Protein AF-A0A7M7LL50-F1 (afdb_monomer)

Structure (mmCIF, N/CA/C/O backbone):
data_AF-A0A7M7LL50-F1
#
_entry.id   AF-A0A7M7LL50-F1
#
loop_
_atom_site.group_PDB
_atom_site.id
_atom_site.type_symbol
_atom_site.label_atom_id
_atom_site.label_alt_id
_atom_site.label_comp_id
_atom_site.label_asym_id
_atom_site.label_entity_id
_atom_site.label_seq_id
_atom_site.pdbx_PDB_ins_code
_atom_site.Cartn_x
_atom_site.Cartn_y
_atom_site.Cartn_z
_atom_site.occupancy
_atom_site.B_iso_or_equiv
_atom_site.auth_seq_id
_atom_site.auth_comp_id
_atom_site.auth_asym_id
_atom_site.auth_atom_id
_atom_site.pdbx_PDB_model_num
ATOM 1 N N . MET A 1 1 ? -55.399 17.105 21.924 1.00 43.91 1 MET A N 1
ATOM 2 C CA . MET A 1 1 ? -54.155 16.589 22.544 1.00 43.91 1 MET A CA 1
ATOM 3 C C . MET A 1 1 ? -53.685 15.367 21.765 1.00 43.91 1 MET A C 1
ATOM 5 O O . MET A 1 1 ? -54.535 14.536 21.471 1.00 43.91 1 MET A O 1
ATOM 9 N N . LYS A 1 2 ? -52.369 15.260 21.505 1.00 45.94 2 LYS A N 1
ATOM 10 C CA . LYS A 1 2 ? -51.621 14.147 20.860 1.00 45.94 2 LYS A CA 1
ATOM 11 C C . LYS A 1 2 ? -51.247 14.284 19.367 1.00 45.94 2 LYS A C 1
ATOM 13 O O . LYS A 1 2 ? -51.340 13.306 18.640 1.00 45.94 2 LYS A O 1
ATOM 18 N N . PHE A 1 3 ? -50.741 15.439 18.925 1.00 39.12 3 PHE A N 1
ATOM 19 C CA . PHE A 1 3 ? -49.942 15.508 17.679 1.00 39.12 3 PHE A CA 1
ATOM 20 C C . PHE A 1 3 ? -48.463 15.855 17.925 1.00 39.12 3 PHE A C 1
ATOM 22 O O . PHE A 1 3 ? -47.607 15.468 17.134 1.00 39.12 3 PHE A O 1
ATOM 29 N N . ASP A 1 4 ? -48.133 16.448 19.075 1.00 40.56 4 ASP A N 1
ATOM 30 C CA . ASP A 1 4 ? -46.755 16.840 19.409 1.00 40.56 4 ASP A CA 1
ATOM 31 C C . ASP A 1 4 ? -45.832 15.649 19.730 1.00 40.56 4 ASP A C 1
ATOM 33 O O . ASP A 1 4 ? -44.620 15.722 19.542 1.00 40.56 4 ASP A O 1
ATOM 37 N N . SER A 1 5 ? -46.389 14.509 20.159 1.00 44.22 5 SER A N 1
ATOM 38 C CA . SER A 1 5 ? -45.588 13.323 20.502 1.00 44.22 5 SER A CA 1
ATOM 39 C C . SER A 1 5 ? -45.057 12.555 19.287 1.00 44.22 5 SER A C 1
ATOM 41 O O . SER A 1 5 ? -44.052 11.866 19.417 1.00 44.22 5 SER A O 1
ATOM 43 N N . ILE A 1 6 ? -45.691 12.656 18.113 1.00 49.50 6 ILE A N 1
ATOM 44 C CA . ILE A 1 6 ? -45.269 11.889 16.925 1.00 49.50 6 ILE A CA 1
ATOM 45 C C . ILE A 1 6 ? -44.062 12.562 16.262 1.00 49.50 6 ILE A C 1
ATOM 47 O O . ILE A 1 6 ? -43.089 11.895 15.922 1.00 49.50 6 ILE A O 1
ATOM 51 N N . ILE A 1 7 ? -44.076 13.895 16.168 1.00 50.50 7 ILE A N 1
ATOM 52 C CA . ILE A 1 7 ? -42.988 14.674 15.562 1.00 50.50 7 ILE A CA 1
ATOM 53 C C . ILE A 1 7 ? -41.704 14.562 16.401 1.00 50.50 7 ILE A C 1
ATOM 55 O O . ILE A 1 7 ? -40.618 14.389 15.848 1.00 50.50 7 ILE A O 1
ATOM 59 N N . ALA A 1 8 ? -41.826 14.571 17.733 1.00 50.56 8 ALA A N 1
ATOM 60 C CA . ALA A 1 8 ? -40.689 14.394 18.635 1.00 50.56 8 ALA A CA 1
ATOM 61 C C . ALA A 1 8 ? -40.046 12.998 18.510 1.00 50.56 8 ALA A C 1
ATOM 63 O O . ALA A 1 8 ? -38.823 12.888 18.473 1.00 50.56 8 ALA A O 1
ATOM 64 N N . VAL A 1 9 ? -40.848 11.934 18.384 1.00 53.19 9 VAL A N 1
ATOM 65 C CA . VAL A 1 9 ? -40.339 10.559 18.230 1.00 53.19 9 VAL A CA 1
ATOM 66 C C . VAL A 1 9 ? -39.676 10.355 16.864 1.00 53.19 9 VAL A C 1
ATOM 68 O O . VAL A 1 9 ? -38.618 9.731 16.794 1.00 53.19 9 VAL A O 1
ATOM 71 N N . SER A 1 10 ? -40.223 10.935 15.790 1.00 52.34 10 SER A N 1
ATOM 72 C CA . SER A 1 10 ? -39.614 10.880 14.454 1.00 52.34 10 SER A CA 1
ATOM 73 C C . SER A 1 10 ? -38.287 11.641 14.370 1.00 52.34 10 SER A C 1
ATOM 75 O O . SER A 1 10 ? -37.341 11.133 13.773 1.00 52.34 10 SER A O 1
ATOM 77 N N . LEU A 1 11 ? -38.167 12.808 15.013 1.00 48.47 11 LEU A N 1
ATOM 78 C CA . LEU A 1 11 ? -36.897 13.538 15.094 1.00 48.47 11 LEU A CA 1
ATOM 79 C C . LEU A 1 11 ? -35.857 12.774 15.917 1.00 48.47 11 LEU A C 1
ATOM 81 O O . LEU A 1 11 ? -34.724 12.638 15.467 1.00 48.47 11 LEU A O 1
ATOM 85 N N . VAL A 1 12 ? -36.233 12.206 17.067 1.00 50.34 12 VAL A N 1
ATOM 86 C CA . VAL A 1 12 ? -35.324 11.390 17.893 1.00 50.34 12 VAL A CA 1
ATOM 87 C C . VAL A 1 12 ? -34.855 10.141 17.138 1.00 50.34 12 VAL A C 1
ATOM 89 O O . VAL A 1 12 ? -33.668 9.831 17.165 1.00 50.34 12 VAL A O 1
ATOM 92 N N . LEU A 1 13 ? -35.730 9.470 16.381 1.00 47.91 13 LEU A N 1
ATOM 93 C CA . LEU A 1 13 ? -35.344 8.360 15.503 1.00 47.91 13 LEU A CA 1
ATOM 94 C C . LEU A 1 13 ? -34.416 8.809 14.369 1.00 47.91 13 LEU A C 1
ATOM 96 O O . LEU A 1 13 ? -33.445 8.111 14.091 1.00 47.91 13 LEU A O 1
ATOM 100 N N . CYS A 1 14 ? -34.641 9.967 13.745 1.00 45.59 14 CYS A N 1
ATOM 101 C CA . CYS A 1 14 ? -33.721 10.502 12.739 1.00 45.59 14 CYS A CA 1
ATOM 102 C C . CYS A 1 14 ? -32.358 10.881 13.338 1.00 45.59 14 CYS A C 1
ATOM 104 O O . CYS A 1 14 ? -31.339 10.576 12.721 1.00 45.59 14 CYS A O 1
ATOM 106 N N . PHE A 1 15 ? -32.305 11.457 14.543 1.00 44.25 15 PHE A N 1
ATOM 107 C CA . PHE A 1 15 ? -31.042 11.737 15.234 1.00 44.25 15 PHE A CA 1
ATOM 108 C C . PHE A 1 15 ? -30.308 10.455 15.642 1.00 44.25 15 PHE A C 1
ATOM 110 O O . PHE A 1 15 ? -29.093 10.400 15.494 1.00 44.25 15 PHE A O 1
ATOM 117 N N . ILE A 1 16 ? -31.012 9.396 16.056 1.00 48.03 16 ILE A N 1
ATOM 118 C CA . ILE A 1 16 ? -30.397 8.089 16.349 1.00 48.03 16 ILE A CA 1
ATOM 119 C C . ILE A 1 16 ? -29.876 7.417 15.065 1.00 48.03 16 ILE A C 1
ATOM 121 O O . ILE A 1 16 ? -28.806 6.820 15.090 1.00 48.03 16 ILE A O 1
ATOM 125 N N . HIS A 1 17 ? -30.567 7.561 13.929 1.00 41.88 17 HIS A N 1
ATOM 126 C CA . HIS A 1 17 ? -30.106 6.995 12.653 1.00 41.88 17 HIS A CA 1
ATOM 127 C C . HIS A 1 17 ? -28.915 7.754 12.039 1.00 41.88 17 HIS A C 1
ATOM 129 O O . HIS A 1 17 ? -28.104 7.128 11.365 1.00 41.88 17 HIS A O 1
ATOM 135 N N . HIS A 1 18 ? -28.762 9.061 12.291 1.00 41.50 18 HIS A N 1
ATOM 136 C CA . HIS A 1 18 ? -27.587 9.832 11.842 1.00 41.50 18 HIS A CA 1
ATOM 137 C C . HIS A 1 18 ? -26.422 9.787 12.848 1.00 41.50 18 HIS A C 1
ATOM 139 O O . HIS A 1 18 ? -25.268 9.903 12.448 1.00 41.50 18 HIS A O 1
ATOM 145 N N . ALA A 1 19 ? -26.696 9.575 14.141 1.00 43.06 19 ALA A N 1
ATOM 146 C CA . ALA A 1 19 ? -25.678 9.362 15.178 1.00 43.06 19 ALA A CA 1
ATOM 147 C C . ALA A 1 19 ? -25.100 7.932 15.186 1.00 43.06 19 ALA A C 1
ATOM 149 O O . ALA A 1 19 ? -24.152 7.654 15.916 1.00 43.06 19 ALA A O 1
ATOM 150 N N . LEU A 1 20 ? -25.655 7.036 14.366 1.00 47.38 20 LEU A N 1
ATOM 151 C CA . LEU A 1 20 ? -25.121 5.706 14.075 1.00 47.38 20 LEU A CA 1
ATOM 152 C C . LEU A 1 20 ? -24.535 5.645 12.656 1.00 47.38 20 LEU A C 1
ATOM 154 O O . LEU A 1 20 ? -24.613 4.609 11.996 1.00 47.38 20 LEU A O 1
ATOM 158 N N . ALA A 1 21 ? -23.920 6.734 12.179 1.00 56.66 21 ALA A N 1
ATOM 159 C CA . ALA A 1 21 ? -22.820 6.572 11.237 1.00 56.66 21 ALA A CA 1
ATOM 160 C C . ALA A 1 21 ? -21.792 5.674 11.941 1.00 56.66 21 ALA A C 1
ATOM 162 O O . ALA A 1 21 ? -21.184 6.059 12.941 1.00 56.66 21 ALA A O 1
ATOM 163 N N . ASP A 1 22 ? -21.727 4.411 11.523 1.00 83.94 22 ASP A N 1
ATOM 164 C CA . ASP A 1 22 ? -20.826 3.437 12.115 1.00 83.94 22 ASP A CA 1
ATOM 165 C C . ASP A 1 22 ? -19.401 3.866 11.772 1.00 83.94 22 ASP A C 1
ATOM 167 O O . ASP A 1 22 ? -18.877 3.515 10.715 1.00 83.94 22 ASP A O 1
ATOM 171 N N . TRP A 1 23 ? -18.778 4.624 12.679 1.00 90.81 23 TRP A N 1
ATOM 172 C CA . TRP A 1 23 ? -17.412 5.138 12.552 1.00 90.81 23 TRP A CA 1
ATOM 173 C C . TRP A 1 23 ? -16.425 4.037 12.142 1.00 90.81 23 TRP A C 1
ATOM 175 O O . TRP A 1 23 ? -15.425 4.291 11.475 1.00 90.81 23 TRP A O 1
ATOM 185 N N . ARG A 1 24 ? -16.715 2.774 12.482 1.00 93.56 24 ARG A N 1
ATOM 186 C CA . ARG A 1 24 ? -15.935 1.614 12.041 1.00 93.56 24 ARG A CA 1
ATOM 187 C C . ARG A 1 24 ? -15.925 1.482 10.526 1.00 93.56 24 ARG A C 1
ATOM 189 O O . ARG A 1 24 ? -14.884 1.219 9.925 1.00 93.56 24 ARG A O 1
ATOM 196 N N . THR A 1 25 ? -17.090 1.601 9.906 1.00 93.50 25 THR A N 1
ATOM 197 C CA . THR A 1 25 ? -17.257 1.541 8.456 1.00 93.50 25 THR A CA 1
ATOM 198 C C . THR A 1 25 ? -16.625 2.747 7.775 1.00 93.50 25 THR A C 1
ATOM 200 O O . THR A 1 25 ? -15.905 2.556 6.791 1.00 93.50 25 THR A O 1
ATOM 203 N N . ASP A 1 26 ? -16.752 3.934 8.362 1.00 93.62 26 ASP A N 1
ATOM 204 C CA . ASP A 1 26 ? -16.118 5.147 7.841 1.00 93.62 26 ASP A CA 1
ATOM 205 C C . ASP A 1 26 ? -14.586 5.052 7.866 1.00 93.62 26 ASP A C 1
ATOM 207 O O . ASP A 1 26 ? -13.944 5.273 6.836 1.00 93.62 26 ASP A O 1
ATOM 211 N N . ILE A 1 27 ? -13.985 4.607 8.980 1.00 94.69 27 ILE A N 1
ATOM 212 C CA . ILE A 1 27 ? -12.531 4.385 9.069 1.00 94.69 27 ILE A CA 1
ATOM 213 C C . ILE A 1 27 ? -12.071 3.365 8.026 1.00 94.69 27 ILE A C 1
ATOM 215 O O . ILE A 1 27 ? -11.115 3.637 7.300 1.00 94.69 27 ILE A O 1
ATOM 219 N N . LYS A 1 28 ? -12.728 2.199 7.921 1.00 95.25 28 LYS A N 1
ATOM 220 C CA . LYS A 1 28 ? -12.343 1.165 6.939 1.00 95.25 28 LYS A CA 1
ATOM 221 C C . LYS A 1 28 ? -12.311 1.746 5.526 1.00 95.25 28 LYS A C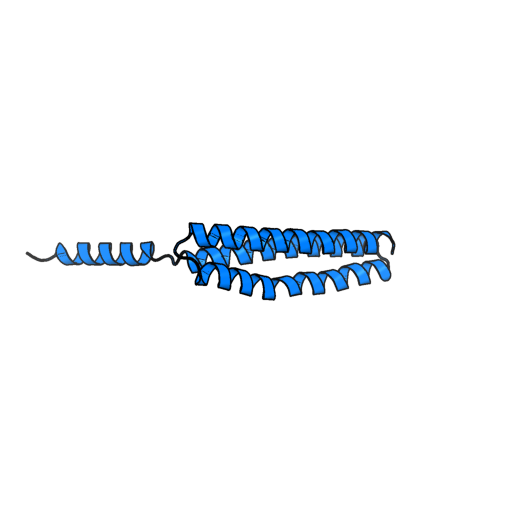 1
ATOM 223 O O . LYS A 1 28 ? -11.315 1.583 4.823 1.00 95.25 28 LYS A O 1
ATOM 228 N N . ASN A 1 29 ? -13.378 2.435 5.128 1.00 94.88 29 ASN A N 1
ATOM 229 C CA . ASN A 1 29 ? -13.513 2.978 3.781 1.00 94.88 29 ASN A CA 1
ATOM 230 C C . ASN A 1 29 ? -12.486 4.082 3.515 1.00 94.88 29 ASN A C 1
ATOM 232 O O . ASN A 1 29 ? -11.779 4.018 2.510 1.00 94.88 29 ASN A O 1
ATOM 236 N N . ALA A 1 30 ? -12.344 5.042 4.432 1.00 96.00 30 ALA A N 1
ATOM 237 C CA . ALA A 1 30 ? -11.406 6.150 4.287 1.00 96.00 30 ALA A CA 1
ATOM 238 C C . ALA A 1 30 ? -9.951 5.664 4.179 1.00 96.00 30 ALA A C 1
ATOM 240 O O . ALA A 1 30 ? -9.207 6.104 3.301 1.00 96.00 30 ALA A O 1
ATOM 241 N N . ARG A 1 31 ? -9.548 4.715 5.031 1.00 96.56 31 ARG A N 1
ATOM 242 C CA . ARG A 1 31 ? -8.187 4.156 5.056 1.00 96.56 31 ARG A CA 1
ATOM 243 C C . ARG A 1 31 ? -7.879 3.350 3.793 1.00 96.56 31 ARG A C 1
ATOM 245 O O . ARG A 1 31 ? -6.860 3.579 3.143 1.00 96.56 31 ARG A O 1
ATOM 252 N N . VAL A 1 32 ? -8.795 2.466 3.389 1.00 95.88 32 VAL A N 1
ATOM 253 C CA . VAL A 1 32 ? -8.649 1.667 2.161 1.00 95.88 32 VAL A CA 1
ATOM 254 C C . VAL A 1 32 ? -8.610 2.544 0.920 1.00 95.88 32 VAL A C 1
ATOM 256 O O . VAL A 1 32 ? -7.775 2.295 0.052 1.00 95.88 32 VAL A O 1
ATOM 259 N N . HIS A 1 33 ? -9.453 3.572 0.836 1.00 97.12 33 HIS A N 1
ATOM 260 C CA . HIS A 1 33 ? -9.433 4.508 -0.283 1.00 97.12 33 HIS A CA 1
ATOM 261 C C . HIS A 1 33 ? -8.090 5.243 -0.364 1.00 97.12 33 HIS A C 1
ATOM 263 O O . HIS A 1 33 ? -7.400 5.132 -1.374 1.00 97.12 33 HIS A O 1
ATOM 269 N N . LYS A 1 34 ? -7.649 5.853 0.744 1.00 96.88 34 LYS A N 1
ATOM 270 C CA . LYS A 1 34 ? -6.363 6.559 0.842 1.00 96.88 34 LYS A CA 1
ATOM 271 C C . LYS A 1 34 ? -5.178 5.695 0.393 1.00 96.88 34 LYS A C 1
ATOM 273 O O . LYS A 1 34 ? -4.323 6.162 -0.354 1.00 96.88 34 LYS A O 1
ATOM 278 N N . MET A 1 35 ? -5.098 4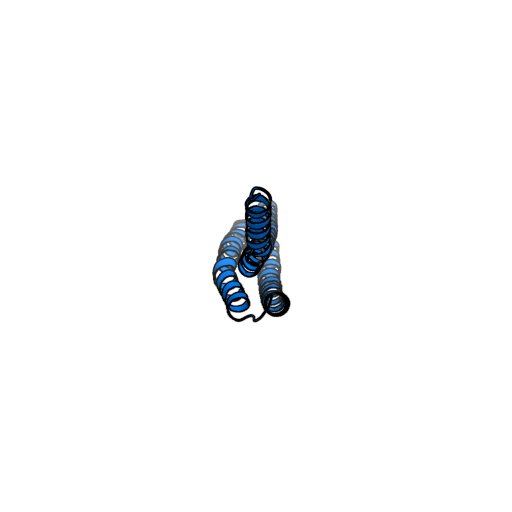.440 0.844 1.00 97.88 35 MET A N 1
ATOM 279 C CA . MET A 1 35 ? -3.987 3.555 0.464 1.00 97.88 35 MET A CA 1
ATOM 280 C C . MET A 1 35 ? -4.112 2.994 -0.954 1.00 97.88 35 MET A C 1
ATOM 282 O O . MET A 1 35 ? -3.092 2.727 -1.590 1.00 97.88 35 MET A O 1
ATOM 286 N N . THR A 1 36 ? -5.334 2.843 -1.469 1.00 97.00 36 THR A N 1
ATOM 287 C CA . THR A 1 36 ? -5.561 2.486 -2.876 1.00 97.00 36 THR A CA 1
ATOM 288 C C . THR A 1 36 ? -5.035 3.587 -3.788 1.00 97.00 36 THR A C 1
ATOM 290 O O . THR A 1 36 ? -4.261 3.288 -4.695 1.00 97.00 36 THR A O 1
ATOM 293 N N . ASP A 1 37 ? -5.362 4.846 -3.497 1.00 97.44 37 ASP A N 1
ATOM 294 C CA . ASP A 1 37 ? -4.900 5.997 -4.276 1.00 97.44 37 ASP A CA 1
ATOM 295 C C . ASP A 1 37 ? -3.376 6.140 -4.217 1.00 97.44 37 ASP A C 1
ATOM 297 O O . ASP A 1 37 ? -2.726 6.317 -5.245 1.00 97.44 37 ASP A O 1
ATOM 301 N N . PHE A 1 38 ? -2.783 5.967 -3.032 1.00 97.00 38 PHE A N 1
ATOM 302 C CA . PHE A 1 38 ? -1.330 5.987 -2.870 1.00 97.00 38 PHE A CA 1
ATOM 303 C C . PHE A 1 38 ? -0.628 4.910 -3.716 1.00 97.00 38 PHE A C 1
ATOM 305 O O . PHE A 1 38 ? 0.337 5.201 -4.424 1.00 97.00 38 PHE A O 1
ATOM 312 N N . ILE A 1 39 ? -1.110 3.664 -3.678 1.00 97.12 39 ILE A N 1
ATOM 313 C CA . ILE A 1 39 ? -0.557 2.568 -4.489 1.00 97.12 39 ILE A CA 1
ATOM 314 C C . ILE A 1 39 ? -0.753 2.833 -5.985 1.00 97.12 39 ILE A C 1
ATOM 316 O O . ILE A 1 39 ? 0.151 2.567 -6.785 1.00 97.12 39 ILE A O 1
ATOM 320 N N . PHE A 1 40 ? -1.913 3.366 -6.363 1.00 96.56 40 PHE A N 1
ATOM 321 C CA . PHE A 1 40 ? -2.229 3.707 -7.742 1.00 96.56 40 PHE A CA 1
ATOM 322 C C . PHE A 1 40 ? -1.283 4.783 -8.287 1.00 96.56 40 PHE A C 1
ATOM 324 O O . PHE A 1 40 ? -0.665 4.568 -9.329 1.00 96.56 40 PHE A O 1
ATOM 331 N N . GLU A 1 41 ? -1.065 5.873 -7.547 1.00 96.81 41 GLU A N 1
ATOM 332 C CA . GLU A 1 41 ? -0.124 6.938 -7.916 1.00 96.81 41 GLU A CA 1
ATOM 333 C C . GLU A 1 41 ? 1.291 6.380 -8.146 1.00 96.81 41 GLU A C 1
ATOM 335 O O . GLU A 1 41 ? 1.914 6.630 -9.181 1.00 96.81 41 GLU A O 1
ATOM 340 N N . LYS A 1 42 ? 1.801 5.552 -7.221 1.00 96.88 42 LYS A N 1
ATOM 341 C CA . LYS A 1 42 ? 3.133 4.937 -7.370 1.00 96.88 42 LYS A CA 1
ATOM 342 C C . LYS A 1 42 ? 3.214 4.009 -8.572 1.00 96.88 42 LYS A C 1
ATOM 344 O O . LYS A 1 42 ? 4.227 4.011 -9.270 1.00 96.88 42 LYS A O 1
ATOM 349 N N . THR A 1 43 ? 2.152 3.261 -8.841 1.00 96.19 43 THR A N 1
ATOM 350 C CA . THR A 1 43 ? 2.059 2.388 -10.014 1.00 96.19 43 THR A CA 1
ATOM 351 C C . THR A 1 43 ? 2.132 3.195 -11.310 1.00 96.19 43 THR A C 1
ATOM 353 O O . THR A 1 43 ? 2.931 2.865 -12.186 1.00 96.19 43 THR A O 1
ATOM 356 N N . GLN A 1 44 ? 1.369 4.286 -11.415 1.00 96.56 44 GLN A N 1
ATOM 357 C CA . GLN A 1 44 ? 1.374 5.149 -12.599 1.00 96.56 44 GLN A CA 1
ATOM 358 C C . GLN A 1 44 ? 2.753 5.757 -12.864 1.00 96.56 44 GLN A C 1
ATOM 360 O O . GLN A 1 44 ? 3.211 5.769 -14.007 1.00 96.56 44 GLN A O 1
ATOM 365 N N . ILE A 1 45 ? 3.446 6.212 -11.817 1.00 97.06 45 ILE A N 1
ATOM 366 C CA . ILE A 1 45 ? 4.800 6.758 -11.954 1.00 97.06 45 ILE A CA 1
ATOM 367 C C . ILE A 1 45 ? 5.770 5.688 -12.474 1.00 97.06 45 ILE A C 1
ATOM 369 O O . ILE A 1 45 ? 6.530 5.956 -13.402 1.00 97.06 45 ILE A O 1
ATOM 373 N N . LEU A 1 46 ? 5.738 4.468 -11.925 1.00 97.12 46 LEU A N 1
ATOM 374 C CA . LEU A 1 46 ? 6.616 3.379 -12.375 1.00 97.12 46 LEU A CA 1
ATOM 375 C C . LEU A 1 46 ? 6.347 2.981 -13.828 1.00 97.12 46 LEU A C 1
ATOM 377 O O . LEU A 1 46 ? 7.293 2.780 -14.588 1.00 97.12 46 LEU A O 1
ATOM 381 N N . GLN A 1 47 ? 5.077 2.895 -14.225 1.00 96.25 47 GLN A N 1
ATOM 382 C CA . GLN A 1 47 ? 4.705 2.606 -15.610 1.00 96.25 47 GLN A CA 1
ATOM 383 C C . GLN A 1 47 ? 5.166 3.715 -16.556 1.00 96.25 47 GLN A C 1
ATOM 385 O O . GLN A 1 47 ? 5.772 3.421 -17.583 1.00 96.25 47 GLN A O 1
ATOM 390 N N . SER A 1 48 ? 4.947 4.979 -16.188 1.00 97.12 48 SER A N 1
ATOM 391 C CA . SER A 1 48 ? 5.415 6.129 -16.964 1.00 97.12 48 SER A CA 1
ATOM 392 C C . SER A 1 48 ? 6.935 6.101 -17.143 1.00 97.12 48 SER A C 1
ATOM 394 O O . SER A 1 48 ? 7.429 6.167 -18.267 1.00 97.12 48 SER A O 1
ATOM 396 N N . ASN A 1 49 ? 7.689 5.884 -16.061 1.00 97.25 49 ASN A N 1
ATOM 397 C CA . ASN A 1 49 ? 9.149 5.792 -16.111 1.00 97.25 49 ASN A CA 1
ATOM 398 C C . ASN A 1 49 ? 9.625 4.632 -16.998 1.00 97.25 49 ASN A C 1
ATOM 400 O O . ASN A 1 49 ? 10.562 4.796 -17.779 1.00 97.25 49 ASN A O 1
ATOM 404 N N . ALA A 1 50 ? 8.970 3.472 -16.914 1.00 97.12 50 ALA A N 1
ATOM 405 C CA . ALA A 1 50 ? 9.285 2.321 -17.751 1.00 97.12 50 ALA A CA 1
ATOM 406 C C . ALA A 1 50 ? 9.026 2.598 -19.243 1.00 97.12 50 ALA A C 1
ATOM 408 O O . ALA A 1 50 ? 9.855 2.242 -20.082 1.00 97.12 50 ALA A O 1
ATOM 409 N N . ILE A 1 51 ? 7.916 3.271 -19.568 1.00 97.44 51 ILE A N 1
ATOM 410 C CA . ILE A 1 51 ? 7.565 3.679 -20.937 1.00 97.44 51 ILE A CA 1
ATOM 411 C C . ILE A 1 51 ? 8.566 4.702 -21.475 1.00 97.44 51 ILE A C 1
ATOM 413 O O . ILE A 1 51 ? 9.029 4.554 -22.601 1.00 97.44 51 ILE A O 1
ATOM 417 N N . ILE A 1 52 ? 8.939 5.709 -20.679 1.00 97.56 52 ILE A N 1
ATOM 418 C CA . ILE A 1 52 ? 9.932 6.723 -21.069 1.00 97.56 52 ILE A CA 1
ATOM 419 C C . ILE A 1 52 ? 11.290 6.070 -21.339 1.00 97.56 52 ILE A C 1
ATOM 421 O O . ILE A 1 52 ? 11.969 6.430 -22.299 1.00 97.56 52 ILE A O 1
ATOM 425 N N . ARG A 1 53 ? 11.689 5.098 -20.509 1.00 97.31 53 ARG A N 1
ATOM 426 C CA . ARG A 1 53 ? 12.946 4.367 -20.694 1.00 97.31 53 ARG A CA 1
ATOM 427 C C . ARG A 1 53 ? 12.923 3.474 -21.938 1.00 97.31 53 ARG A C 1
ATOM 429 O O . ARG A 1 53 ? 13.949 3.350 -22.597 1.00 97.31 53 ARG A O 1
ATOM 436 N N . ASN A 1 54 ? 11.769 2.887 -22.254 1.00 96.00 54 ASN A N 1
ATOM 437 C CA . ASN A 1 54 ? 11.489 2.129 -23.477 1.00 96.00 54 ASN A CA 1
ATOM 438 C C . ASN A 1 54 ? 12.478 0.986 -23.783 1.00 96.00 54 ASN A C 1
ATOM 440 O O . ASN A 1 54 ? 12.822 0.732 -24.938 1.00 96.00 54 ASN A O 1
ATOM 444 N N . THR A 1 55 ? 12.939 0.277 -22.751 1.00 97.88 55 THR A N 1
ATOM 445 C CA . THR A 1 55 ? 13.707 -0.964 -22.917 1.00 97.88 55 THR A CA 1
ATOM 446 C C . THR A 1 55 ? 12.891 -2.166 -22.441 1.00 97.88 55 THR A C 1
ATOM 448 O O . THR A 1 55 ? 12.050 -2.024 -21.545 1.00 97.88 55 THR A O 1
ATOM 451 N N . PRO A 1 56 ? 13.130 -3.377 -22.982 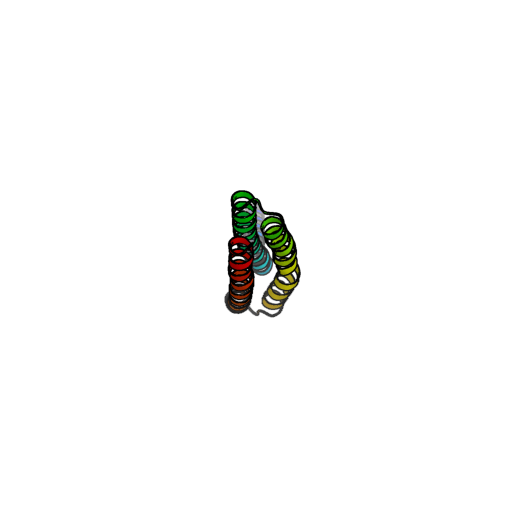1.00 97.31 56 PRO A N 1
ATOM 452 C CA . PRO A 1 56 ? 12.450 -4.581 -22.506 1.00 97.31 56 PRO A CA 1
ATOM 453 C C . PRO A 1 56 ? 12.630 -4.810 -20.998 1.00 97.31 56 PRO A C 1
ATOM 455 O O . PRO A 1 56 ? 11.680 -5.186 -20.311 1.00 97.31 56 PRO A O 1
ATOM 458 N N . GLY A 1 57 ? 13.828 -4.526 -20.471 1.00 97.25 57 GLY A N 1
ATOM 459 C CA . GLY A 1 57 ? 14.118 -4.627 -19.040 1.00 97.25 57 GLY A CA 1
ATOM 460 C C . GLY A 1 57 ? 13.291 -3.643 -18.212 1.00 97.25 57 GLY A C 1
ATOM 461 O O . GLY A 1 57 ? 12.646 -4.048 -17.247 1.00 97.25 57 GLY A O 1
ATOM 462 N N . ALA A 1 58 ? 13.205 -2.380 -18.642 1.00 97.00 58 ALA A N 1
ATOM 463 C CA . ALA A 1 58 ? 12.444 -1.354 -17.938 1.00 97.00 58 ALA A CA 1
ATOM 464 C C . ALA A 1 58 ? 10.946 -1.680 -17.879 1.00 97.00 58 ALA A C 1
ATOM 466 O O . ALA A 1 58 ? 10.335 -1.594 -16.810 1.00 97.00 58 ALA A O 1
ATOM 467 N N . LEU A 1 59 ? 10.366 -2.120 -19.000 1.00 97.38 59 LEU A N 1
ATOM 468 C CA . LEU A 1 59 ? 8.969 -2.559 -19.066 1.00 97.38 59 LEU A CA 1
ATOM 469 C C . LEU A 1 59 ? 8.720 -3.772 -18.160 1.00 97.38 59 LEU A C 1
ATOM 471 O O . LEU A 1 59 ? 7.719 -3.811 -17.445 1.00 97.38 59 LEU A O 1
ATOM 475 N N . SER A 1 60 ? 9.653 -4.727 -18.123 1.00 97.44 60 SER A N 1
ATOM 476 C CA . SER A 1 60 ? 9.577 -5.878 -17.218 1.00 97.44 60 SER A CA 1
ATOM 477 C C . SER A 1 60 ? 9.608 -5.461 -15.743 1.00 97.44 60 SER A C 1
ATOM 479 O O . SER A 1 60 ? 8.784 -5.939 -14.957 1.00 97.44 60 SER A O 1
ATOM 481 N N . CYS A 1 61 ? 10.511 -4.549 -15.357 1.00 97.19 61 CYS A N 1
ATOM 482 C CA . CYS A 1 61 ? 10.565 -3.991 -14.002 1.00 97.19 61 CYS A CA 1
ATOM 483 C C . CYS A 1 61 ? 9.228 -3.317 -13.628 1.00 97.19 61 CYS A C 1
ATOM 485 O O . CYS A 1 61 ? 8.651 -3.630 -12.585 1.00 97.19 61 CYS A O 1
ATOM 487 N N . GLY A 1 62 ? 8.711 -2.426 -14.485 1.00 96.06 62 GLY A N 1
ATOM 488 C CA . GLY A 1 62 ? 7.471 -1.678 -14.238 1.00 96.06 62 GLY A CA 1
ATOM 489 C C . GLY A 1 62 ? 6.225 -2.566 -14.144 1.00 96.06 62 GLY A C 1
ATOM 490 O O . GLY A 1 62 ? 5.411 -2.403 -13.229 1.00 96.06 62 GLY A O 1
ATOM 491 N N . ASN A 1 63 ? 6.099 -3.554 -15.035 1.00 94.56 63 ASN A N 1
ATOM 492 C CA . ASN A 1 63 ? 4.983 -4.504 -15.027 1.00 94.56 63 ASN A CA 1
ATOM 493 C C . ASN A 1 63 ? 5.001 -5.383 -13.774 1.00 94.56 63 ASN A C 1
ATOM 495 O O . ASN A 1 63 ? 3.978 -5.524 -13.104 1.00 94.56 63 ASN A O 1
ATOM 499 N N . SER A 1 64 ? 6.173 -5.914 -13.413 1.00 93.88 64 SER A N 1
ATOM 500 C CA . SER A 1 64 ? 6.316 -6.761 -12.225 1.00 93.88 64 SER A CA 1
ATOM 501 C C . SER A 1 64 ? 5.938 -5.996 -10.956 1.00 93.88 64 SER A C 1
ATOM 503 O O . SER A 1 64 ? 5.172 -6.488 -10.128 1.00 93.88 64 SER A O 1
ATOM 505 N N . ALA A 1 65 ? 6.421 -4.759 -10.820 1.00 92.12 65 ALA A N 1
ATOM 506 C CA . ALA A 1 65 ? 6.107 -3.919 -9.671 1.00 92.12 65 ALA A CA 1
ATOM 507 C C . ALA A 1 65 ? 4.621 -3.553 -9.589 1.00 92.12 65 ALA A C 1
ATOM 509 O O . ALA A 1 65 ? 4.059 -3.583 -8.498 1.00 92.12 65 ALA A O 1
ATOM 510 N N . THR A 1 66 ? 3.972 -3.270 -10.723 1.00 88.88 66 THR A N 1
ATOM 511 C CA . THR A 1 66 ? 2.524 -3.004 -10.780 1.00 88.88 66 THR A CA 1
ATOM 512 C C . THR A 1 66 ? 1.730 -4.152 -10.154 1.00 88.88 66 THR A C 1
ATOM 514 O O . THR A 1 66 ? 0.878 -3.931 -9.292 1.00 88.88 66 THR A O 1
ATOM 517 N N . THR A 1 67 ? 2.046 -5.393 -10.533 1.00 90.56 67 THR A N 1
ATOM 518 C CA . THR A 1 67 ? 1.402 -6.581 -9.964 1.00 90.56 67 THR A CA 1
ATOM 519 C C . THR A 1 67 ? 1.661 -6.697 -8.462 1.00 90.56 67 THR A C 1
ATOM 521 O O . THR A 1 67 ? 0.715 -6.878 -7.694 1.00 90.56 67 THR A O 1
ATOM 524 N N . TYR A 1 68 ? 2.914 -6.548 -8.023 1.00 93.00 68 TYR A N 1
ATOM 525 C CA . TYR A 1 68 ? 3.271 -6.662 -6.605 1.00 93.00 68 TYR A CA 1
ATOM 526 C C . TYR A 1 68 ? 2.624 -5.593 -5.724 1.00 93.00 68 TYR A C 1
ATOM 528 O O . TYR A 1 68 ? 2.202 -5.896 -4.606 1.00 93.00 68 TYR A O 1
ATOM 536 N N . LEU A 1 69 ? 2.530 -4.354 -6.209 1.00 94.00 69 LEU A N 1
ATOM 537 C CA . LEU A 1 69 ? 1.912 -3.251 -5.479 1.00 94.00 69 LEU A CA 1
ATOM 538 C C . LEU A 1 69 ? 0.405 -3.471 -5.307 1.00 94.00 69 LEU A C 1
ATOM 540 O O . LEU A 1 69 ? -0.109 -3.314 -4.200 1.00 94.00 69 LEU A O 1
ATOM 544 N N . GLY A 1 70 ? -0.294 -3.924 -6.353 1.00 91.06 70 GLY A N 1
ATOM 545 C CA . GLY A 1 70 ? -1.721 -4.257 -6.266 1.00 91.06 70 GLY A CA 1
ATOM 546 C C . GLY A 1 70 ? -2.023 -5.361 -5.246 1.00 91.06 70 GLY A C 1
ATOM 547 O O . GLY A 1 70 ? -3.027 -5.298 -4.534 1.00 91.06 70 GLY A O 1
ATOM 548 N N . GLN A 1 71 ? -1.121 -6.337 -5.102 1.00 94.19 71 GLN A N 1
ATOM 549 C CA . GLN A 1 71 ? -1.257 -7.427 -4.128 1.00 94.19 71 GLN A CA 1
ATOM 550 C C . GLN A 1 71 ? -1.181 -6.963 -2.665 1.00 94.19 71 GLN A C 1
ATOM 552 O O . GLN A 1 71 ? -1.660 -7.681 -1.789 1.00 94.19 71 GLN A O 1
ATOM 557 N N . GLN A 1 72 ? -0.651 -5.766 -2.381 1.00 95.38 72 GLN A N 1
ATOM 558 C CA . GLN A 1 72 ? -0.540 -5.253 -1.008 1.00 95.38 72 GLN A CA 1
ATOM 559 C C . GLN A 1 72 ? -1.884 -4.808 -0.411 1.00 95.38 72 GLN A C 1
ATOM 561 O O . GLN A 1 72 ? -2.023 -4.728 0.810 1.00 95.38 72 GLN A O 1
ATOM 566 N N . LEU A 1 73 ? -2.903 -4.547 -1.239 1.00 93.94 73 LEU A N 1
ATOM 567 C CA . LEU A 1 73 ? -4.195 -4.047 -0.758 1.00 93.94 73 LEU A CA 1
ATOM 568 C C . LEU A 1 73 ? -4.994 -5.090 0.028 1.00 93.94 73 LEU A C 1
ATOM 570 O O . LEU A 1 73 ? -5.676 -4.740 0.990 1.00 93.94 73 LEU A O 1
ATOM 574 N N . THR A 1 74 ? -4.921 -6.364 -0.350 1.00 95.50 74 THR A N 1
ATOM 575 C CA . THR A 1 74 ? -5.642 -7.445 0.339 1.00 95.50 74 THR A CA 1
ATOM 576 C C . THR A 1 74 ? -5.189 -7.631 1.793 1.00 95.50 74 THR A C 1
ATOM 578 O O . THR A 1 74 ? -6.047 -7.542 2.676 1.00 95.50 74 THR A O 1
ATOM 581 N N . PRO A 1 75 ? -3.890 -7.850 2.093 1.00 96.69 75 PRO A N 1
ATOM 582 C CA . PRO A 1 75 ? -3.438 -7.966 3.478 1.00 96.69 75 PRO A CA 1
ATOM 583 C C . PRO A 1 75 ? -3.678 -6.672 4.266 1.00 96.69 75 PRO A C 1
ATOM 585 O O . PRO A 1 75 ? -4.124 -6.733 5.409 1.00 96.69 75 PRO A O 1
ATOM 588 N N . TYR A 1 76 ? -3.507 -5.503 3.64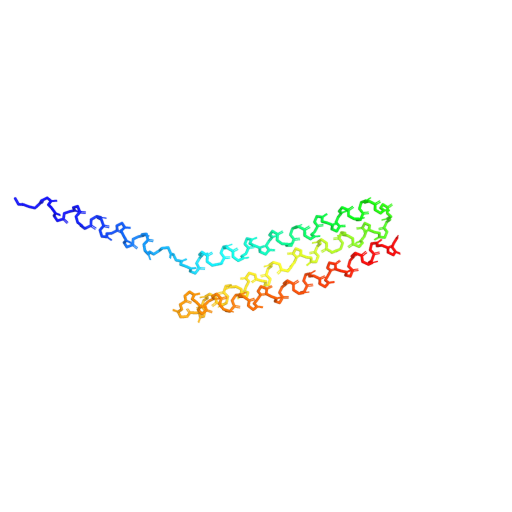0 1.00 97.44 76 TYR A N 1
ATOM 589 C CA . TYR A 1 76 ? -3.803 -4.219 4.275 1.00 97.44 76 TYR A CA 1
ATOM 590 C C . TYR A 1 76 ? -5.272 -4.095 4.715 1.00 97.44 76 TYR A C 1
ATOM 592 O O . TYR A 1 76 ? -5.550 -3.744 5.861 1.00 97.44 76 TYR A O 1
ATOM 600 N N . ARG A 1 77 ? -6.230 -4.449 3.846 1.00 97.31 77 ARG A N 1
ATOM 601 C CA . ARG A 1 77 ? -7.667 -4.449 4.184 1.00 97.31 77 ARG A CA 1
ATOM 602 C C . ARG A 1 77 ? -7.967 -5.331 5.396 1.00 97.31 77 ARG A C 1
ATOM 604 O O . ARG A 1 77 ? -8.767 -4.940 6.245 1.00 97.31 77 ARG A O 1
ATOM 611 N N . ALA A 1 78 ? -7.324 -6.495 5.488 1.00 97.56 78 ALA A N 1
ATOM 612 C CA . ALA A 1 78 ? -7.483 -7.398 6.623 1.00 97.56 78 ALA A CA 1
ATOM 613 C C . ALA A 1 78 ? -6.926 -6.795 7.926 1.00 97.56 78 ALA A C 1
ATOM 615 O O . ALA A 1 78 ? -7.572 -6.894 8.970 1.00 97.56 78 ALA A O 1
ATOM 616 N N . GLU A 1 79 ? -5.772 -6.123 7.876 1.00 97.75 79 GLU A N 1
ATOM 617 C CA . GLU A 1 79 ? -5.197 -5.443 9.044 1.00 97.75 79 GLU A CA 1
ATOM 618 C C . GLU A 1 79 ? -6.055 -4.264 9.522 1.00 97.75 79 GLU A C 1
ATOM 620 O O . GLU A 1 79 ? -6.297 -4.134 10.723 1.00 97.75 79 GLU A O 1
ATOM 625 N N . ILE A 1 80 ? -6.596 -3.457 8.604 1.00 97.75 80 ILE A N 1
ATOM 626 C CA . ILE A 1 80 ? -7.531 -2.375 8.948 1.00 97.75 80 ILE A CA 1
ATOM 627 C C . ILE A 1 80 ? -8.806 -2.937 9.584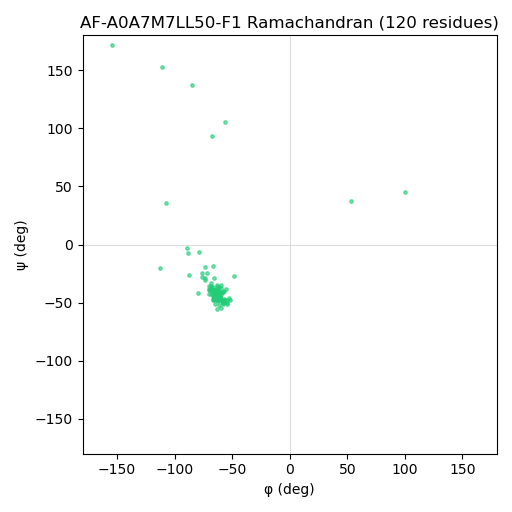 1.00 97.75 80 ILE A C 1
ATOM 629 O O . ILE A 1 80 ? -9.236 -2.459 10.635 1.00 97.75 80 ILE A O 1
ATOM 633 N N . ALA A 1 81 ? -9.390 -3.990 9.001 1.00 96.56 81 ALA A N 1
ATOM 634 C CA . ALA A 1 81 ? -10.562 -4.649 9.574 1.00 96.56 81 ALA A CA 1
ATOM 635 C C . ALA A 1 81 ? -10.280 -5.174 10.991 1.00 96.56 81 ALA A C 1
ATOM 637 O O . ALA A 1 81 ? -11.104 -4.987 11.889 1.00 96.56 81 ALA A O 1
ATOM 638 N N . LYS A 1 82 ? -9.094 -5.755 11.215 1.00 96.88 82 LYS A N 1
ATOM 639 C CA . LYS A 1 82 ? -8.647 -6.198 12.538 1.00 96.88 82 LYS A CA 1
ATOM 640 C C . LYS A 1 82 ? -8.587 -5.028 13.521 1.00 96.88 82 LYS A C 1
ATOM 642 O O . LYS A 1 82 ? -9.260 -5.105 14.546 1.00 96.88 82 LYS A O 1
ATOM 647 N N . CYS A 1 83 ? -7.873 -3.949 13.188 1.00 97.00 83 CYS A N 1
ATOM 648 C CA . CYS A 1 83 ? -7.758 -2.753 14.032 1.00 97.00 83 CYS A C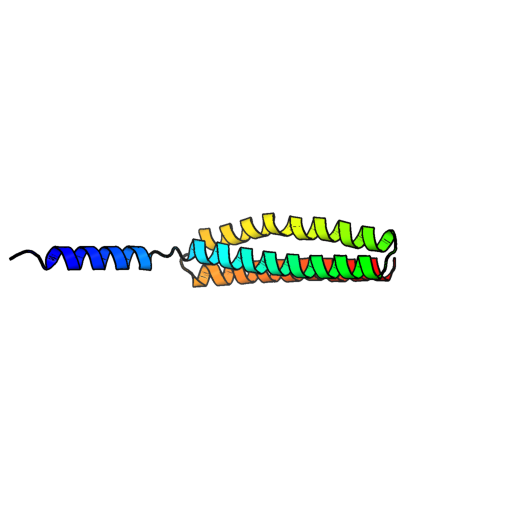A 1
ATOM 649 C C . CYS A 1 83 ? -9.124 -2.210 14.464 1.00 97.00 83 CYS A C 1
ATOM 651 O O . CYS A 1 83 ? -9.352 -1.953 15.645 1.00 97.00 83 CYS A O 1
ATOM 653 N N . VAL A 1 84 ? -1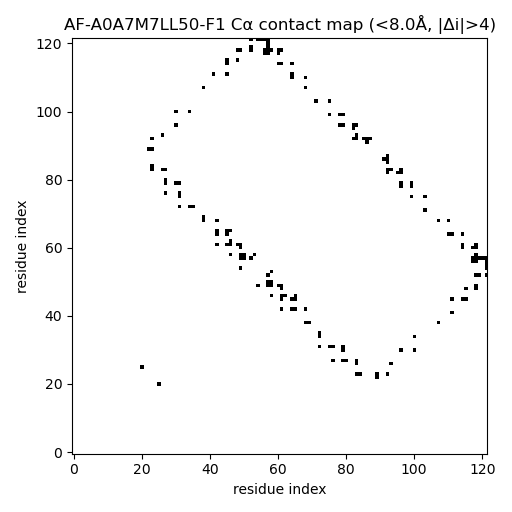0.045 -2.080 13.509 1.00 96.00 84 VAL A N 1
ATOM 654 C CA . VAL A 1 84 ? -11.384 -1.532 13.736 1.00 96.00 84 VAL A CA 1
ATOM 655 C C . VAL A 1 84 ? -12.262 -2.476 14.569 1.00 96.00 84 VAL A C 1
ATOM 657 O O . VAL A 1 84 ? -12.997 -2.020 15.444 1.00 96.00 84 VAL A O 1
ATOM 660 N N . SER A 1 85 ? -12.179 -3.789 14.333 1.00 94.75 85 SER A N 1
ATOM 661 C CA . SER A 1 85 ? -12.965 -4.787 15.074 1.00 94.75 85 SER A CA 1
ATOM 662 C C . SER A 1 85 ? -12.555 -4.914 16.545 1.00 94.75 85 SER A C 1
ATOM 664 O O . SER A 1 85 ? -13.406 -5.161 17.394 1.00 94.75 85 SER A O 1
ATOM 666 N N . SER A 1 86 ? -11.268 -4.719 16.853 1.00 93.19 86 SER A N 1
ATOM 667 C CA . SER A 1 86 ? -10.729 -4.834 18.214 1.00 93.19 86 SER A CA 1
ATOM 668 C C . SER A 1 86 ? -10.797 -3.540 19.028 1.00 93.19 86 SER A C 1
ATOM 670 O O . SER A 1 86 ? -10.442 -3.544 20.204 1.00 93.19 86 SER A O 1
ATOM 672 N N . ALA A 1 87 ? -11.182 -2.423 18.411 1.00 93.75 87 ALA A N 1
ATOM 673 C CA . ALA A 1 87 ? -11.136 -1.115 19.046 1.00 93.75 87 ALA A CA 1
ATOM 674 C C . ALA A 1 87 ? -12.384 -0.821 19.892 1.00 93.75 87 ALA A C 1
ATOM 676 O O . ALA A 1 87 ? -13.522 -1.064 19.478 1.00 93.75 87 ALA A O 1
ATOM 677 N N . THR A 1 88 ? -12.147 -0.242 21.071 1.00 92.06 88 THR A N 1
ATOM 678 C CA . THR A 1 88 ? -13.179 0.215 22.016 1.00 92.06 88 THR A CA 1
ATOM 679 C C . THR A 1 88 ? -13.879 1.487 21.548 1.00 92.06 88 THR A C 1
ATOM 681 O O . THR A 1 88 ? -15.056 1.682 21.837 1.00 92.06 88 THR A O 1
ATOM 684 N N . ASP A 1 89 ? -13.164 2.329 20.805 1.00 93.25 89 ASP A N 1
ATOM 685 C CA . ASP A 1 89 ? -13.612 3.619 20.292 1.00 93.25 89 ASP A CA 1
ATOM 686 C C . ASP A 1 89 ? -12.844 4.003 19.014 1.00 93.25 89 ASP A C 1
ATOM 688 O O . ASP A 1 89 ? -11.867 3.356 18.616 1.00 93.25 89 ASP A O 1
ATOM 692 N N . GLU A 1 90 ? -13.295 5.081 18.375 1.00 93.50 90 GLU A N 1
ATOM 693 C CA . GLU A 1 90 ? -12.732 5.615 17.135 1.00 93.50 90 GLU A CA 1
ATOM 694 C C . GLU A 1 90 ? -11.254 6.025 17.257 1.00 93.50 90 GLU A C 1
ATOM 696 O O . GLU A 1 90 ? -10.465 5.805 16.334 1.00 93.50 90 GLU A O 1
ATOM 701 N N . ASN A 1 91 ? -10.835 6.585 18.392 1.00 95.62 91 ASN A N 1
ATOM 702 C CA . ASN A 1 91 ? -9.456 7.033 18.589 1.00 95.62 91 ASN A CA 1
ATOM 703 C C . ASN A 1 91 ? -8.496 5.839 18.701 1.00 95.62 91 ASN A C 1
ATOM 705 O O . ASN A 1 91 ? -7.420 5.838 18.099 1.00 95.62 91 ASN A O 1
ATOM 709 N N . ALA A 1 92 ? -8.893 4.795 19.431 1.00 96.12 92 ALA A N 1
ATOM 710 C CA . ALA A 1 92 ? -8.140 3.549 19.519 1.00 96.12 92 ALA A CA 1
ATOM 711 C C . ALA A 1 92 ? -7.996 2.876 18.142 1.00 96.12 92 ALA A C 1
ATOM 713 O O . ALA A 1 92 ? -6.901 2.435 17.780 1.00 96.12 92 ALA A O 1
ATOM 714 N N . ALA A 1 93 ? -9.070 2.854 17.346 1.00 96.31 93 ALA A N 1
ATOM 715 C CA . ALA A 1 93 ? -9.032 2.325 15.985 1.00 96.31 93 ALA A CA 1
ATOM 716 C C . ALA A 1 93 ? -8.084 3.120 15.084 1.00 96.31 93 ALA A C 1
ATOM 718 O O . ALA A 1 93 ? -7.254 2.520 14.398 1.00 96.31 93 ALA A O 1
ATOM 719 N N . ASN A 1 94 ? -8.167 4.454 15.114 1.00 96.69 94 ASN A N 1
ATOM 720 C CA . ASN A 1 94 ? -7.309 5.325 14.315 1.00 96.69 94 ASN A CA 1
ATOM 721 C C . ASN A 1 94 ? -5.827 5.133 14.652 1.00 96.69 94 ASN A C 1
ATOM 723 O O . ASN A 1 94 ? -5.040 4.907 13.738 1.00 96.69 94 ASN A O 1
ATOM 727 N N . LYS A 1 95 ? -5.458 5.089 15.938 1.00 97.69 95 LYS A N 1
ATOM 728 C CA . LYS A 1 95 ? -4.070 4.825 16.361 1.00 97.69 95 LYS A CA 1
ATOM 729 C C . LYS A 1 95 ? -3.537 3.487 15.846 1.00 97.69 95 LYS A C 1
ATOM 731 O O . LYS A 1 95 ? -2.386 3.406 15.428 1.00 97.69 95 LYS A O 1
ATOM 736 N N . CYS A 1 96 ? -4.359 2.437 15.866 1.00 97.75 96 CYS A N 1
ATOM 737 C CA . CYS A 1 96 ? -3.982 1.145 15.292 1.00 97.75 96 CYS A CA 1
ATOM 738 C C . CYS A 1 96 ? -3.805 1.243 13.769 1.00 97.75 96 CYS A C 1
ATOM 740 O O . CYS A 1 96 ? -2.779 0.814 13.241 1.00 97.75 96 CYS A O 1
ATOM 742 N N . CYS A 1 97 ? -4.764 1.859 13.068 1.00 97.75 97 CYS A N 1
ATOM 743 C CA . CYS A 1 97 ? -4.724 2.022 11.614 1.00 97.75 97 CYS A CA 1
ATOM 744 C C . CYS A 1 97 ? -3.543 2.886 11.150 1.00 97.75 97 CYS A C 1
ATOM 746 O O . CYS A 1 97 ? -2.956 2.584 10.119 1.00 97.75 97 CYS A O 1
ATOM 748 N N . ASP A 1 98 ? -3.135 3.906 11.909 1.00 98.12 98 ASP A N 1
ATOM 749 C CA . ASP A 1 98 ? -1.975 4.747 11.582 1.00 98.12 98 ASP A CA 1
ATOM 750 C C . ASP A 1 98 ? -0.667 3.940 11.534 1.00 98.12 98 ASP A C 1
ATOM 752 O O . ASP A 1 98 ? 0.191 4.171 10.678 1.00 98.12 98 ASP A O 1
ATOM 756 N N . LEU A 1 99 ? -0.518 2.947 12.417 1.00 97.88 99 LEU A N 1
ATOM 757 C CA . LEU A 1 99 ? 0.632 2.041 12.400 1.00 97.88 99 LEU A CA 1
ATOM 758 C C . LEU A 1 99 ? 0.608 1.120 11.175 1.00 97.88 99 LEU A C 1
ATOM 760 O O . LEU A 1 99 ? 1.659 0.856 10.588 1.00 97.88 99 LEU A O 1
ATOM 764 N N . VAL A 1 100 ? -0.574 0.637 10.790 1.00 98.12 100 VAL A N 1
ATOM 765 C CA . VAL A 1 100 ? -0.769 -0.190 9.589 1.00 98.12 100 VAL A CA 1
ATOM 766 C C . VAL A 1 100 ? -0.477 0.627 8.322 1.00 98.12 100 VAL A C 1
ATOM 768 O O . VAL A 1 100 ? 0.298 0.181 7.477 1.00 98.12 100 VAL A O 1
ATOM 771 N N . ASP A 1 101 ? -1.006 1.853 8.229 1.00 98.00 101 ASP A N 1
ATOM 772 C CA . ASP A 1 101 ? -0.726 2.812 7.150 1.00 98.00 101 ASP A CA 1
ATOM 773 C C . ASP A 1 101 ? 0.783 3.042 7.006 1.00 98.00 101 ASP A C 1
ATOM 775 O O . ASP A 1 101 ? 1.335 2.904 5.917 1.00 98.00 101 ASP A O 1
ATOM 779 N N . SER A 1 102 ? 1.470 3.349 8.110 1.00 98.31 102 SER A N 1
ATOM 780 C CA . SER A 1 102 ? 2.913 3.618 8.111 1.00 98.31 102 SER A CA 1
ATOM 781 C C . SER A 1 102 ? 3.730 2.424 7.605 1.00 98.31 102 SER A C 1
ATOM 783 O O . SER A 1 102 ? 4.631 2.581 6.776 1.00 98.31 102 SER A O 1
ATOM 785 N N . LYS A 1 103 ? 3.386 1.204 8.038 1.00 97.88 103 LYS A N 1
ATOM 786 C CA . LYS A 1 103 ? 4.035 -0.023 7.552 1.00 97.88 103 LYS A CA 1
ATOM 787 C C . LYS A 1 103 ? 3.845 -0.206 6.051 1.00 97.88 103 LYS A C 1
ATOM 789 O O . LYS A 1 103 ? 4.827 -0.464 5.352 1.00 97.88 103 LYS A O 1
ATOM 794 N N . LEU A 1 104 ? 2.617 -0.044 5.556 1.00 97.69 104 LEU A N 1
ATOM 795 C CA . LEU A 1 104 ? 2.333 -0.179 4.131 1.00 97.69 104 LEU A CA 1
ATOM 796 C C . LEU A 1 104 ? 3.070 0.888 3.314 1.00 97.69 104 LEU A C 1
ATOM 798 O O . LEU A 1 104 ? 3.710 0.549 2.320 1.00 97.69 104 LEU A O 1
ATOM 802 N N . ILE A 1 105 ? 3.043 2.150 3.750 1.00 98.19 105 ILE A N 1
ATOM 803 C CA . ILE A 1 105 ? 3.735 3.261 3.081 1.00 98.19 105 ILE A CA 1
ATOM 804 C C . ILE A 1 105 ? 5.230 2.970 2.955 1.00 98.19 105 ILE A C 1
ATOM 806 O O . ILE A 1 105 ? 5.790 3.111 1.866 1.00 98.19 105 ILE A O 1
ATOM 810 N N . ASN A 1 106 ? 5.880 2.520 4.030 1.00 98.19 106 ASN A N 1
ATOM 811 C CA . ASN A 1 106 ? 7.305 2.185 4.012 1.00 98.19 106 ASN A CA 1
ATOM 812 C C . ASN A 1 106 ? 7.606 1.009 3.073 1.00 98.19 106 ASN A C 1
ATOM 814 O O . ASN A 1 106 ? 8.578 1.045 2.309 1.00 98.19 106 ASN A O 1
ATOM 818 N N . HIS A 1 107 ? 6.756 -0.019 3.090 1.00 97.25 107 HIS A N 1
ATOM 819 C CA . HIS A 1 107 ? 6.913 -1.185 2.229 1.00 97.25 107 HIS A CA 1
ATOM 820 C C . HIS A 1 107 ? 6.756 -0.829 0.742 1.00 97.25 107 HIS A C 1
ATOM 822 O O . HIS A 1 107 ? 7.650 -1.100 -0.062 1.00 97.25 107 HIS A O 1
ATOM 828 N N . VAL A 1 108 ? 5.673 -0.134 0.386 1.00 97.38 108 VAL A N 1
ATOM 829 C CA . VAL A 1 108 ? 5.405 0.352 -0.977 1.00 97.38 108 VAL A CA 1
ATOM 830 C C . VAL A 1 108 ? 6.503 1.302 -1.452 1.00 97.38 10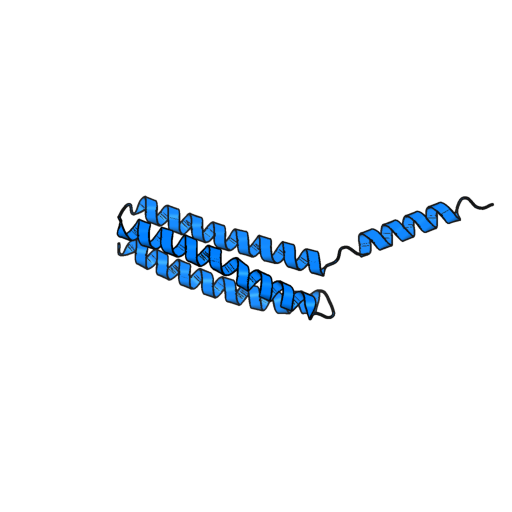8 VAL A C 1
ATOM 832 O O . VAL A 1 108 ? 6.968 1.172 -2.582 1.00 97.38 108 VAL A O 1
ATOM 835 N N . SER A 1 109 ? 6.984 2.206 -0.595 1.00 97.19 109 SER A N 1
ATOM 836 C CA . SER A 1 109 ? 8.083 3.123 -0.938 1.00 97.19 109 SER A CA 1
ATOM 837 C C . SER A 1 109 ? 9.385 2.375 -1.235 1.00 97.19 109 SER A C 1
ATOM 839 O O . SER A 1 109 ? 10.119 2.737 -2.154 1.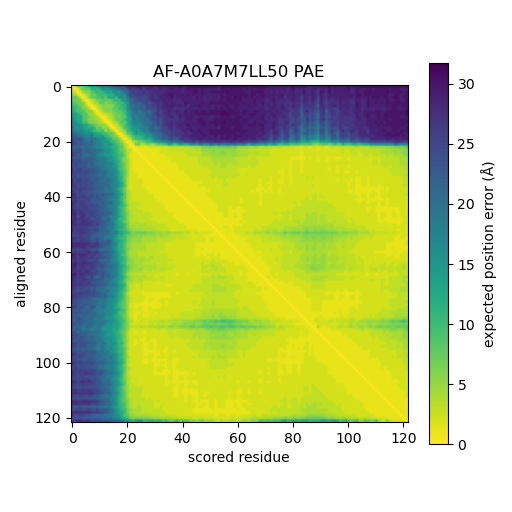00 97.19 109 SER A O 1
ATOM 841 N N . THR A 1 110 ? 9.656 1.285 -0.513 1.00 97.19 110 THR A N 1
ATOM 842 C CA . THR A 1 110 ? 10.817 0.422 -0.775 1.00 97.19 110 THR A CA 1
ATOM 843 C C . THR A 1 110 ? 10.699 -0.270 -2.133 1.00 97.19 110 THR A C 1
ATOM 845 O O . THR A 1 110 ? 11.650 -0.248 -2.918 1.00 97.19 110 THR A O 1
ATOM 848 N N . ILE A 1 111 ? 9.529 -0.840 -2.446 1.00 96.19 111 ILE A N 1
ATOM 849 C CA . ILE A 1 111 ? 9.250 -1.451 -3.757 1.00 96.19 111 ILE A CA 1
ATOM 850 C C . ILE A 1 111 ? 9.420 -0.413 -4.869 1.00 96.19 111 ILE A C 1
ATOM 852 O O . ILE A 1 111 ? 10.109 -0.671 -5.858 1.00 96.19 111 ILE A O 1
ATOM 856 N N . PHE A 1 112 ? 8.843 0.773 -4.690 1.00 97.31 112 PHE A N 1
ATOM 857 C CA . PHE A 1 112 ? 8.915 1.873 -5.643 1.00 97.31 112 PHE A CA 1
ATOM 858 C C . PHE A 1 112 ? 10.363 2.283 -5.941 1.00 97.31 112 PHE A C 1
ATOM 860 O O . PHE A 1 112 ? 10.773 2.318 -7.102 1.00 97.31 112 PHE A O 1
ATOM 867 N N . ASN A 1 113 ? 11.172 2.515 -4.906 1.00 97.62 113 ASN A N 1
ATOM 868 C CA . ASN A 1 113 ? 12.573 2.912 -5.064 1.00 97.62 113 ASN A CA 1
ATOM 869 C C . ASN A 1 113 ? 13.408 1.828 -5.758 1.00 97.62 113 ASN A C 1
ATOM 871 O O . ASN A 1 113 ? 14.179 2.122 -6.674 1.00 97.62 113 ASN A O 1
ATOM 875 N N . ASN A 1 114 ? 13.225 0.564 -5.367 1.00 97.50 114 ASN A N 1
ATOM 876 C CA . ASN A 1 114 ? 13.920 -0.557 -5.997 1.00 97.50 114 ASN A CA 1
ATOM 877 C C . ASN A 1 114 ? 13.529 -0.721 -7.467 1.00 97.50 114 ASN A C 1
ATOM 879 O O . ASN A 1 114 ? 14.397 -0.967 -8.306 1.00 97.50 114 ASN A O 1
ATOM 883 N N . THR A 1 115 ? 12.250 -0.537 -7.787 1.00 97.38 115 THR A N 1
ATOM 884 C CA . THR A 1 115 ? 11.753 -0.637 -9.162 1.00 97.38 115 THR A CA 1
ATOM 885 C C . THR A 1 115 ? 12.279 0.503 -10.022 1.00 97.38 115 THR A C 1
ATOM 887 O O . THR A 1 115 ? 12.749 0.250 -11.125 1.00 97.38 115 THR A O 1
ATOM 890 N N . ASN A 1 116 ? 12.297 1.740 -9.522 1.00 97.19 116 ASN A N 1
ATOM 891 C CA . ASN A 1 116 ? 12.907 2.854 -10.252 1.00 97.19 116 ASN A CA 1
ATOM 892 C C . ASN A 1 116 ? 14.388 2.606 -10.543 1.00 97.19 116 ASN A C 1
ATOM 894 O O . ASN A 1 116 ? 14.850 2.864 -11.650 1.00 97.19 116 ASN A O 1
ATOM 898 N N . ARG A 1 117 ? 15.133 2.044 -9.586 1.00 97.94 117 ARG A N 1
ATOM 899 C CA . ARG A 1 117 ? 16.526 1.648 -9.825 1.00 97.94 117 ARG A CA 1
ATOM 900 C C . ARG A 1 117 ? 16.638 0.550 -10.890 1.00 97.94 117 ARG A C 1
ATOM 902 O O . ARG A 1 117 ? 17.516 0.635 -11.738 1.00 97.94 117 ARG A O 1
ATOM 909 N N . CYS A 1 118 ? 15.748 -0.444 -10.870 1.00 97.88 118 CYS A N 1
ATOM 910 C CA . CYS A 1 118 ? 15.655 -1.488 -11.899 1.00 97.88 118 CYS A CA 1
ATOM 911 C C . CYS A 1 118 ? 15.415 -0.879 -13.289 1.00 97.88 118 CYS A C 1
ATOM 913 O O . CYS A 1 118 ? 16.169 -1.163 -14.215 1.00 97.88 118 CYS A O 1
ATOM 915 N N . ILE A 1 119 ? 14.430 0.019 -13.408 1.00 97.81 119 ILE A N 1
ATOM 916 C CA . ILE A 1 119 ? 14.091 0.734 -14.647 1.00 97.81 119 ILE A CA 1
ATOM 917 C C . ILE A 1 119 ? 15.293 1.530 -15.163 1.00 97.81 119 ILE A C 1
ATOM 919 O O . ILE A 1 119 ? 15.662 1.394 -16.323 1.00 97.81 119 ILE A O 1
ATOM 923 N N . ASN A 1 120 ? 15.937 2.321 -14.304 1.00 96.50 120 ASN A N 1
ATOM 924 C CA . ASN A 1 120 ? 17.054 3.183 -14.702 1.00 96.50 120 ASN A CA 1
ATOM 925 C C . ASN A 1 120 ? 18.299 2.400 -15.145 1.00 96.50 120 ASN A C 1
ATOM 927 O O . ASN A 1 120 ? 19.070 2.894 -15.966 1.00 96.50 120 ASN A O 1
ATOM 931 N N . ASN A 1 121 ? 18.485 1.193 -14.608 1.00 96.56 121 ASN A N 1
ATOM 932 C CA . ASN A 1 121 ? 19.598 0.307 -14.946 1.00 96.56 121 ASN A CA 1
ATOM 933 C C . ASN A 1 121 ? 19.293 -0.633 -16.125 1.00 96.56 121 ASN A C 1
ATOM 935 O O . ASN A 1 121 ? 20.165 -1.416 -16.502 1.00 96.56 121 ASN A O 1
ATOM 939 N N . SER A 1 122 ? 18.070 -0.587 -16.664 1.00 92.50 122 SER A N 1
ATOM 940 C CA . SER A 1 122 ? 17.626 -1.396 -17.805 1.00 92.50 122 SER A CA 1
ATOM 941 C C . SER A 1 122 ? 17.778 -0.685 -19.142 1.00 92.50 122 SER A C 1
ATOM 943 O O . SER A 1 122 ? 18.026 0.545 -19.173 1.00 92.50 122 SER A O 1
#

Radius of gyration: 22.24 Å; Cα contacts (8 Å, |Δi|>4): 94; chains: 1; bounding box: 74×25×46 Å

Nearest PDB structures (foldseek):
  5j0l-assembly2_D  TM=5.377E-01  e=5.288E-01  synthetic construct
  3leo-assembly1_A  TM=4.015E-01  e=1.841E+00  Homo sapiens
  7d2w-assembly1_A  TM=5.756E-01  e=6.767E+00  Plasmodium falciparum 3D7
  4ntb-assembly1_A  TM=4.091E-01  e=2.166E+00  Mus musculus
  3j9t-assembly1_S  TM=5.536E-01  e=6.410E+00  Saccharomyces cerevisiae

Secondary structure (DSSP, 8-state):
--SHHHHHHHHHHHHHHHTT--HHHHHHHHHHHHHHHHHHHHHHHHHHHHHHH--HHHHHHHHHHHHHHHHTHHHHHHHHHHHHHT-SSHHHHHHHHHHHHHHHHHHHHHHHHHHHHHHHT-

Foldseek 3Di:
DPPVVVVVVVVVVVVVVVVPPPLLVVQLVVLLVVLVVVLVVLLVVQCVLLVVLPDPQSNVLSVVLNVVSVVLSVVLSVQLNVLSVPDPDNVSSVVSNVVSSVVSVVVNVVSSVVSSVRNVVD

Mean predicted aligned error: 8.6 Å

pLDDT: mean 87.58, std 18.76, range [39.12, 98.31]

Solvent-accessible surface area (backbone atoms only — not comparable to full-atom values): 6516 Å² total; per-residue (Å²): 141,84,66,72,65,58,58,54,51,53,51,51,50,50,50,53,60,64,71,55,64,54,60,59,58,52,49,49,51,54,53,52,50,56,52,48,51,54,49,48,54,54,37,53,51,40,42,50,52,10,59,75,64,66,32,76,55,5,42,50,34,24,54,53,48,41,56,56,54,62,60,51,52,61,62,49,52,51,51,41,51,48,31,42,71,75,35,93,47,72,67,57,17,49,59,46,38,53,56,53,50,52,51,50,51,54,51,53,50,50,53,49,54,53,36,53,53,44,25,72,76,72

Organism: Nasonia vitripennis (NCBI:txid7425)

Sequence (122 aa):
MKFDSIIAVSLVLCFIHHALADWRTDIKNARVHKMTDFIFEKTQILQSNAIIRNTPGALSCGNSATTYLGQQLTPYRAEIAKCVSSATDENAANKCCDLVDSKLINHVSTIFNNTNRCINNS